Protein AF-A0A561BED0-F1 (afdb_monomer_lite)

pLDDT: mean 77.05, std 16.42, range [34.34, 93.75]

Organism: NCBI:txid2496117

Structure (mmCIF, N/CA/C/O backbone):
data_AF-A0A561BED0-F1
#
_entry.id   AF-A0A561BED0-F1
#
loop_
_atom_site.group_PDB
_atom_site.id
_atom_site.type_symbol
_atom_site.label_atom_id
_atom_site.label_alt_id
_atom_site.label_comp_id
_atom_site.label_asym_id
_atom_site.label_entity_id
_atom_site.label_seq_id
_atom_site.pdbx_PDB_ins_code
_atom_site.Cartn_x
_atom_site.Cartn_y
_atom_site.Cartn_z
_atom_site.occupancy
_atom_site.B_iso_or_equiv
_atom_site.auth_seq_id
_atom_site.auth_comp_id
_atom_site.auth_asym_id
_atom_site.auth_atom_id
_atom_site.pdbx_PDB_model_num
ATOM 1 N N . MET A 1 1 ? 15.480 22.600 0.208 1.00 40.22 1 MET A N 1
ATOM 2 C CA . MET A 1 1 ? 16.262 21.734 -0.698 1.00 40.22 1 MET A CA 1
ATOM 3 C C . MET A 1 1 ? 16.092 20.292 -0.243 1.00 40.22 1 MET A C 1
ATOM 5 O O . MET A 1 1 ? 16.776 19.864 0.679 1.00 40.22 1 MET A O 1
ATOM 9 N N . SER A 1 2 ? 15.096 19.588 -0.778 1.00 48.22 2 SER A N 1
ATOM 10 C CA . SER A 1 2 ? 14.768 18.223 -0.349 1.00 48.22 2 SER A CA 1
ATOM 11 C C . SER A 1 2 ? 15.808 17.259 -0.911 1.00 48.22 2 SER A C 1
ATOM 13 O O . SER A 1 2 ? 15.956 17.157 -2.123 1.00 48.22 2 SER A O 1
ATOM 15 N N . LYS A 1 3 ? 16.561 16.600 -0.028 1.00 58.62 3 LYS A N 1
ATOM 16 C CA . LYS A 1 3 ? 17.586 15.615 -0.391 1.00 58.62 3 LYS A CA 1
ATOM 17 C C . LYS A 1 3 ? 16.899 14.464 -1.131 1.00 58.62 3 LYS A C 1
ATOM 19 O O . LYS A 1 3 ? 16.017 13.823 -0.561 1.00 58.62 3 LYS A O 1
ATOM 24 N N . GLU A 1 4 ? 17.253 14.238 -2.392 1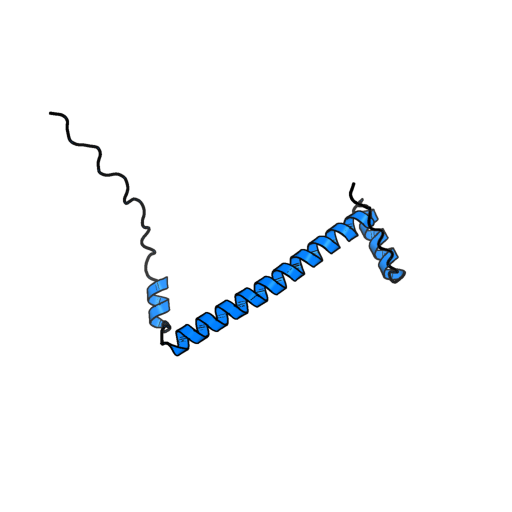.00 67.62 4 GLU A N 1
ATOM 25 C CA . GLU A 1 4 ? 16.757 13.085 -3.142 1.00 67.62 4 GLU A CA 1
ATOM 26 C C . GLU A 1 4 ? 17.218 11.809 -2.425 1.00 67.62 4 GLU A C 1
ATOM 28 O O . GLU A 1 4 ? 18.413 11.568 -2.257 1.00 67.62 4 GLU A O 1
ATOM 33 N N . ALA A 1 5 ? 16.267 11.022 -1.923 1.00 72.00 5 ALA A N 1
ATOM 34 C CA . ALA A 1 5 ? 16.553 9.739 -1.300 1.00 72.00 5 ALA A CA 1
ATOM 35 C C . ALA A 1 5 ? 16.658 8.675 -2.398 1.00 72.00 5 ALA A C 1
ATOM 37 O O . ALA A 1 5 ? 15.679 8.389 -3.090 1.00 72.00 5 ALA A O 1
ATOM 38 N N . MET A 1 6 ? 17.847 8.098 -2.565 1.00 73.38 6 MET A N 1
ATOM 39 C CA . MET A 1 6 ? 18.081 6.997 -3.497 1.00 73.38 6 MET A CA 1
ATOM 40 C C . MET A 1 6 ? 17.744 5.673 -2.809 1.00 73.38 6 MET A C 1
ATOM 42 O O . MET A 1 6 ? 18.383 5.289 -1.831 1.00 73.38 6 MET A O 1
ATOM 46 N N . VAL A 1 7 ? 16.724 4.981 -3.316 1.00 72.06 7 VAL A N 1
ATOM 47 C CA . VAL A 1 7 ? 16.345 3.637 -2.868 1.00 72.06 7 VAL A CA 1
ATOM 48 C C . VAL A 1 7 ? 16.882 2.636 -3.882 1.00 72.06 7 VAL A C 1
ATOM 50 O O . VAL A 1 7 ? 16.407 2.585 -5.014 1.00 72.06 7 VAL A O 1
ATOM 53 N N . THR A 1 8 ? 17.861 1.832 -3.472 1.00 77.50 8 THR A N 1
ATOM 54 C CA . THR A 1 8 ? 18.362 0.712 -4.275 1.00 77.50 8 THR A CA 1
ATOM 55 C C . THR A 1 8 ? 17.684 -0.566 -3.804 1.00 77.50 8 THR A C 1
ATOM 57 O O . THR A 1 8 ? 17.915 -1.019 -2.685 1.00 77.50 8 THR A O 1
ATOM 60 N N . MET A 1 9 ? 16.861 -1.158 -4.663 1.00 81.69 9 MET A N 1
ATOM 61 C CA . MET A 1 9 ? 16.271 -2.480 -4.457 1.00 81.69 9 MET A CA 1
ATOM 62 C C . MET A 1 9 ? 16.733 -3.419 -5.571 1.00 81.69 9 MET A C 1
ATOM 64 O O . MET A 1 9 ? 16.985 -2.974 -6.690 1.00 81.69 9 MET A O 1
ATOM 68 N N . LYS A 1 10 ? 16.864 -4.710 -5.264 1.00 85.69 10 LYS A N 1
ATOM 69 C CA . LYS A 1 10 ? 17.222 -5.745 -6.239 1.00 85.69 10 LYS A CA 1
ATOM 70 C C . LYS A 1 10 ? 15.981 -6.592 -6.532 1.00 85.69 10 LYS A C 1
ATOM 72 O O . LYS A 1 10 ? 15.722 -7.518 -5.767 1.00 85.69 10 LYS A O 1
ATOM 77 N N . PRO A 1 11 ? 15.188 -6.251 -7.562 1.00 84.00 11 PRO A N 1
ATOM 78 C CA . PRO A 1 11 ? 14.100 -7.113 -8.003 1.00 84.00 11 PRO A CA 1
ATOM 79 C C . PRO A 1 11 ? 14.658 -8.406 -8.605 1.00 84.00 11 PRO A C 1
ATOM 81 O O . PRO A 1 11 ? 15.775 -8.428 -9.131 1.00 84.00 11 PRO A O 1
ATOM 84 N N . GLU A 1 12 ? 13.859 -9.467 -8.543 1.00 92.25 12 GLU A N 1
ATOM 85 C CA . GLU A 1 12 ? 14.091 -10.674 -9.333 1.00 92.25 12 GLU A CA 1
ATOM 86 C C . GLU A 1 12 ? 14.179 -10.299 -10.824 1.00 92.25 12 GLU A C 1
ATOM 88 O O . GLU A 1 12 ? 13.411 -9.436 -11.268 1.00 92.25 12 GLU A O 1
ATOM 93 N N . PRO A 1 13 ? 15.124 -10.868 -11.597 1.00 88.88 13 PRO A N 1
ATOM 94 C CA . PRO A 1 13 ? 15.354 -10.461 -12.983 1.00 88.88 13 PRO A CA 1
ATOM 95 C C . PRO A 1 13 ? 14.092 -10.558 -13.847 1.00 88.88 13 PRO A C 1
ATOM 97 O O . PRO A 1 13 ? 13.789 -9.609 -14.561 1.00 88.88 13 PRO A O 1
ATOM 100 N N . GLU A 1 14 ? 13.307 -11.627 -13.705 1.00 91.81 14 GLU A N 1
ATOM 101 C CA . GLU A 1 14 ? 12.058 -11.811 -14.457 1.00 91.81 14 GLU A CA 1
ATOM 102 C C . GLU A 1 14 ? 11.033 -10.710 -14.150 1.00 91.81 14 GLU A C 1
ATOM 104 O O . GLU A 1 14 ? 10.449 -10.118 -15.058 1.00 91.81 14 GLU A O 1
ATOM 109 N N . LEU A 1 15 ? 10.866 -10.366 -12.868 1.00 90.56 15 LEU A N 1
ATOM 110 C CA . LEU A 1 15 ? 9.955 -9.305 -12.439 1.00 90.56 15 LEU A CA 1
ATOM 111 C C . LEU A 1 15 ? 10.409 -7.932 -12.941 1.00 90.56 15 LEU A C 1
ATOM 113 O O . LEU A 1 15 ? 9.584 -7.110 -13.339 1.00 90.56 15 LEU A O 1
ATOM 117 N N . ARG A 1 16 ? 11.719 -7.669 -12.913 1.00 89.62 16 ARG A N 1
ATOM 118 C CA . ARG A 1 16 ? 12.288 -6.425 -13.436 1.00 89.62 16 ARG A CA 1
ATOM 119 C C . ARG A 1 16 ? 11.996 -6.289 -14.921 1.00 89.62 16 ARG A C 1
ATOM 121 O O . ARG A 1 16 ? 11.561 -5.226 -15.348 1.00 89.62 16 ARG A O 1
ATOM 128 N N . ASP A 1 17 ? 12.253 -7.342 -15.684 1.00 92.44 17 ASP A N 1
ATOM 129 C CA . ASP A 1 17 ? 12.146 -7.302 -17.135 1.00 92.44 17 ASP A CA 1
ATOM 130 C C . ASP A 1 17 ? 10.672 -7.159 -17.556 1.00 92.44 17 ASP A C 1
ATOM 132 O O . ASP A 1 17 ? 10.358 -6.306 -18.387 1.00 92.44 17 ASP A O 1
ATOM 136 N N . ALA A 1 18 ? 9.751 -7.863 -16.885 1.00 93.19 18 ALA A N 1
ATOM 137 C CA . ALA A 1 18 ? 8.310 -7.674 -17.065 1.00 93.19 18 ALA A CA 1
ATOM 138 C C . ALA A 1 18 ? 7.856 -6.245 -16.713 1.00 93.19 18 ALA A C 1
ATOM 140 O O . ALA A 1 18 ? 7.123 -5.613 -17.472 1.00 93.19 18 ALA A O 1
ATOM 141 N N . PHE A 1 19 ? 8.323 -5.697 -15.587 1.00 91.62 19 PHE A N 1
ATOM 142 C CA . PHE A 1 19 ? 7.978 -4.335 -15.178 1.00 91.62 19 PHE A CA 1
ATOM 143 C C . PHE A 1 19 ? 8.493 -3.280 -16.163 1.00 91.62 19 PHE A C 1
ATOM 145 O O . PHE A 1 19 ? 7.793 -2.312 -16.454 1.00 91.62 19 PHE A O 1
ATOM 152 N N . MET A 1 20 ? 9.708 -3.462 -16.683 1.00 90.50 20 MET A N 1
ATOM 153 C CA . MET A 1 20 ? 10.289 -2.561 -17.677 1.00 90.50 20 MET A CA 1
ATOM 154 C C . MET A 1 20 ? 9.505 -2.596 -18.990 1.00 90.50 20 MET A C 1
ATOM 156 O O . MET A 1 20 ? 9.215 -1.528 -19.526 1.00 90.50 20 MET A O 1
ATOM 160 N N . ALA A 1 21 ? 9.108 -3.783 -19.461 1.00 93.19 21 ALA A N 1
ATOM 161 C CA . ALA A 1 21 ? 8.304 -3.935 -20.673 1.00 93.19 21 ALA A CA 1
ATOM 162 C C . ALA A 1 21 ? 6.943 -3.223 -20.559 1.00 93.19 21 ALA A C 1
ATOM 164 O O . ALA A 1 21 ? 6.562 -2.467 -21.450 1.00 93.19 21 ALA A O 1
ATOM 165 N N . GLU A 1 22 ? 6.239 -3.388 -19.436 1.00 93.75 22 GLU A N 1
ATOM 166 C CA . GLU A 1 22 ? 4.945 -2.728 -19.199 1.00 93.75 22 GLU A CA 1
ATOM 167 C C . GLU A 1 22 ? 5.078 -1.209 -19.004 1.00 93.75 22 GLU A C 1
ATOM 169 O O . GLU A 1 22 ? 4.238 -0.428 -19.465 1.00 93.75 22 GLU A O 1
ATOM 174 N N . ALA A 1 23 ? 6.150 -0.757 -18.346 1.00 92.06 23 ALA A N 1
ATOM 175 C CA . ALA A 1 23 ? 6.442 0.666 -18.201 1.00 92.06 23 ALA A CA 1
ATOM 176 C C . ALA A 1 23 ? 6.730 1.321 -19.563 1.00 92.06 23 ALA A C 1
ATOM 178 O O . ALA A 1 23 ? 6.222 2.411 -19.842 1.00 92.06 23 ALA A O 1
ATOM 179 N N . GLU A 1 24 ? 7.490 0.640 -20.426 1.00 89.94 24 GLU A N 1
ATOM 180 C CA . GLU A 1 24 ? 7.783 1.079 -21.791 1.00 89.94 24 GLU A CA 1
ATOM 181 C C . GLU A 1 24 ? 6.525 1.101 -22.667 1.00 89.94 24 GLU A C 1
ATOM 183 O O . GLU A 1 24 ? 6.265 2.116 -23.316 1.00 89.94 24 GLU A O 1
ATOM 188 N N . ALA A 1 25 ? 5.697 0.052 -22.609 1.00 92.69 25 ALA A N 1
ATOM 189 C CA . ALA A 1 25 ? 4.410 -0.015 -23.305 1.00 92.69 25 ALA A CA 1
ATOM 190 C C . ALA A 1 25 ? 3.444 1.095 -22.858 1.00 92.69 25 ALA A C 1
ATOM 192 O O . ALA A 1 25 ? 2.675 1.627 -23.656 1.00 92.69 25 ALA A O 1
ATOM 193 N N . SER A 1 26 ? 3.520 1.489 -21.586 1.00 89.88 26 SER A N 1
ATOM 194 C CA . SER A 1 26 ? 2.757 2.613 -21.040 1.00 89.88 26 SER A CA 1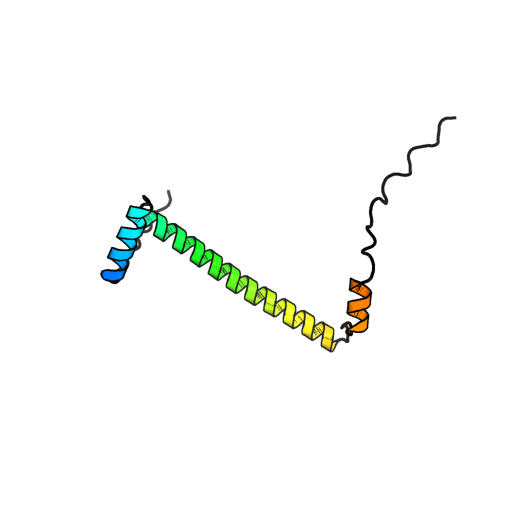
ATOM 195 C C . SER A 1 26 ? 3.374 3.982 -21.366 1.00 89.88 26 SER A C 1
ATOM 197 O O . SER A 1 26 ? 2.772 5.008 -21.049 1.00 89.88 26 SER A O 1
ATOM 199 N N . HIS A 1 27 ? 4.575 4.024 -21.953 1.00 90.12 27 HIS A N 1
ATOM 200 C CA . HIS A 1 27 ? 5.389 5.228 -22.162 1.00 90.12 27 HIS A CA 1
ATOM 201 C C . HIS A 1 27 ? 5.670 6.016 -20.874 1.00 90.12 27 HIS A C 1
ATOM 203 O O . HIS A 1 27 ? 5.755 7.248 -20.875 1.00 90.12 27 HIS A O 1
ATOM 209 N N . ARG A 1 28 ? 5.811 5.312 -19.746 1.00 89.44 28 ARG A N 1
ATOM 210 C CA . ARG A 1 28 ? 6.041 5.919 -18.430 1.00 89.44 28 ARG A CA 1
ATOM 211 C C . ARG A 1 28 ? 7.417 5.524 -17.903 1.00 89.44 28 ARG A C 1
ATOM 213 O O . ARG A 1 28 ? 7.777 4.351 -17.961 1.00 89.44 28 ARG A O 1
ATOM 220 N N . PRO A 1 29 ? 8.183 6.452 -17.307 1.00 90.19 29 PRO A N 1
ATOM 221 C CA . PRO A 1 29 ? 9.418 6.089 -16.629 1.00 90.19 29 PRO A CA 1
ATOM 222 C C . PRO A 1 29 ? 9.148 5.090 -15.497 1.00 90.19 29 PRO A C 1
ATOM 224 O O . PRO A 1 29 ? 8.339 5.356 -14.607 1.00 90.19 29 PRO A O 1
ATOM 227 N N . ALA A 1 30 ? 9.884 3.979 -15.474 1.00 87.50 30 ALA A N 1
ATOM 228 C CA . ALA A 1 30 ? 9.790 2.948 -14.436 1.00 87.50 30 ALA A CA 1
ATOM 229 C C . ALA A 1 30 ? 9.867 3.535 -13.008 1.00 87.50 30 ALA A C 1
ATOM 231 O O . ALA A 1 30 ? 9.086 3.187 -12.123 1.00 87.50 30 ALA A O 1
ATOM 232 N N . SER A 1 31 ? 10.758 4.508 -12.795 1.00 87.06 31 SER A N 1
ATOM 233 C CA . SER A 1 31 ? 10.915 5.205 -11.512 1.00 87.06 31 SER A CA 1
ATOM 234 C C . SER A 1 31 ? 9.694 6.039 -11.111 1.00 87.06 31 SER A C 1
ATOM 236 O O . SER A 1 31 ? 9.423 6.186 -9.917 1.00 87.06 31 SER A O 1
ATOM 238 N N . GLN A 1 32 ? 8.940 6.573 -12.076 1.00 88.56 32 GLN A N 1
ATOM 239 C CA . GLN A 1 32 ? 7.689 7.279 -11.812 1.00 88.56 32 GLN A CA 1
ATOM 240 C C . GLN A 1 32 ? 6.611 6.296 -11.350 1.00 88.56 32 GLN A C 1
ATOM 242 O O . GLN A 1 32 ? 5.971 6.538 -10.327 1.00 88.56 32 GLN A O 1
ATOM 247 N N . VAL A 1 33 ? 6.461 5.173 -12.054 1.00 90.94 33 VAL A N 1
ATOM 248 C CA . VAL A 1 33 ? 5.477 4.135 -11.717 1.00 90.94 33 VAL A CA 1
ATOM 249 C C . VAL A 1 33 ? 5.730 3.592 -10.307 1.00 90.94 33 VAL A C 1
ATOM 251 O O . VAL A 1 33 ? 4.808 3.533 -9.497 1.00 90.94 33 VAL A O 1
ATOM 254 N N . VAL A 1 34 ? 6.988 3.307 -9.950 1.00 89.12 34 VAL A N 1
ATOM 255 C CA . VAL A 1 34 ? 7.344 2.869 -8.587 1.00 89.12 34 VAL A CA 1
ATOM 256 C C . VAL A 1 34 ? 6.938 3.903 -7.532 1.00 89.12 34 VAL A C 1
ATOM 258 O O . VAL A 1 34 ? 6.372 3.541 -6.502 1.00 89.12 34 VAL A O 1
ATOM 261 N N . ARG A 1 35 ? 7.180 5.199 -7.770 1.00 89.00 35 ARG A N 1
ATOM 262 C CA . ARG A 1 35 ? 6.803 6.258 -6.815 1.00 89.00 35 ARG A CA 1
ATOM 263 C C . ARG A 1 35 ? 5.291 6.331 -6.602 1.00 89.00 35 ARG A C 1
ATOM 265 O O . ARG A 1 35 ? 4.857 6.574 -5.477 1.00 89.00 35 ARG A O 1
ATOM 272 N N . GLU A 1 36 ? 4.501 6.136 -7.651 1.00 90.62 36 GLU A N 1
ATOM 273 C CA . GLU A 1 36 ? 3.038 6.116 -7.560 1.00 90.62 36 GLU A CA 1
ATOM 274 C C . GLU A 1 36 ? 2.545 4.885 -6.804 1.00 90.62 36 GLU A C 1
ATOM 276 O O . GLU A 1 36 ? 1.806 5.035 -5.832 1.00 90.62 36 GLU A O 1
ATOM 281 N N . LEU A 1 37 ? 3.056 3.698 -7.140 1.00 90.25 37 LEU A N 1
ATOM 282 C CA . LEU A 1 37 ? 2.738 2.457 -6.430 1.00 90.25 37 LEU A CA 1
ATOM 283 C C . LEU A 1 37 ? 3.065 2.549 -4.934 1.00 90.25 37 LEU A C 1
ATOM 285 O O . LEU A 1 37 ? 2.276 2.108 -4.098 1.00 90.25 37 LEU A O 1
ATOM 289 N N . MET A 1 38 ? 4.195 3.167 -4.576 1.00 90.12 38 MET A N 1
ATOM 290 C CA . MET A 1 38 ? 4.560 3.408 -3.177 1.00 90.12 38 MET A CA 1
ATOM 291 C C . MET A 1 38 ? 3.569 4.342 -2.473 1.00 90.12 38 MET A C 1
ATOM 293 O O . MET A 1 38 ? 3.175 4.063 -1.340 1.00 90.12 38 MET A O 1
ATOM 297 N N . ARG A 1 39 ? 3.150 5.440 -3.120 1.00 90.19 39 ARG A N 1
ATOM 298 C CA . ARG A 1 39 ? 2.156 6.368 -2.551 1.00 90.19 39 ARG A CA 1
ATOM 299 C C . ARG A 1 39 ? 0.822 5.671 -2.339 1.00 90.19 39 ARG A C 1
ATOM 301 O O . ARG A 1 39 ? 0.277 5.735 -1.243 1.00 90.19 39 ARG A O 1
ATOM 308 N N . GLU A 1 40 ? 0.338 4.957 -3.347 1.00 93.25 40 GLU A N 1
ATOM 309 C CA . GLU A 1 40 ? -0.904 4.202 -3.231 1.00 93.25 40 GLU A CA 1
ATOM 310 C C . GLU A 1 40 ? -0.826 3.119 -2.155 1.00 93.25 40 GLU A C 1
ATOM 312 O O . GLU A 1 40 ? -1.789 2.912 -1.424 1.00 93.25 40 GLU A O 1
ATOM 317 N N . PHE A 1 41 ? 0.307 2.423 -2.026 1.00 91.19 41 PHE A N 1
ATOM 318 C CA . PHE A 1 41 ? 0.501 1.439 -0.965 1.00 91.19 41 PHE A CA 1
ATOM 319 C C . PHE A 1 41 ? 0.402 2.083 0.422 1.00 91.19 41 PHE A C 1
ATOM 321 O O . PHE A 1 41 ? -0.287 1.552 1.291 1.00 91.19 41 PHE A O 1
ATOM 328 N N . ILE A 1 42 ? 1.038 3.240 0.630 1.00 89.19 42 ILE A N 1
ATOM 329 C CA . ILE A 1 42 ? 0.961 3.975 1.900 1.00 89.19 42 ILE A CA 1
ATOM 330 C C . ILE A 1 42 ? -0.481 4.387 2.200 1.00 89.19 42 ILE A C 1
ATOM 332 O O . ILE A 1 42 ? -0.954 4.155 3.312 1.00 89.19 42 ILE A O 1
ATOM 336 N N . GLU A 1 43 ? -1.184 4.957 1.222 1.00 88.75 43 GLU A N 1
ATOM 337 C CA . GLU A 1 43 ? -2.571 5.396 1.394 1.00 88.75 43 GLU A CA 1
ATOM 338 C C . GLU A 1 43 ? -3.511 4.216 1.661 1.00 88.75 43 GLU A C 1
ATOM 340 O O . GLU A 1 43 ? -4.288 4.259 2.613 1.00 88.75 43 GLU A O 1
ATOM 345 N N . ARG A 1 44 ? -3.369 3.106 0.924 1.00 84.19 44 ARG A N 1
ATOM 346 C CA . ARG A 1 44 ? -4.115 1.865 1.191 1.00 84.19 44 ARG A CA 1
ATOM 347 C C . ARG A 1 44 ? -3.880 1.360 2.615 1.00 84.19 44 ARG A C 1
ATOM 349 O O . ARG A 1 44 ? -4.835 0.990 3.290 1.00 84.19 44 ARG A O 1
ATOM 356 N N . GLN A 1 45 ? -2.637 1.379 3.098 1.00 86.56 45 GLN A N 1
ATOM 357 C CA . GLN A 1 45 ? -2.314 0.910 4.448 1.00 86.56 45 GLN A CA 1
ATOM 358 C C . GLN A 1 45 ? -2.797 1.857 5.550 1.00 86.56 45 GLN A C 1
ATOM 360 O O . GLN A 1 45 ? -3.202 1.402 6.619 1.00 86.56 45 GLN A O 1
ATOM 365 N N . ARG A 1 46 ? -2.770 3.172 5.314 1.00 85.50 46 ARG A N 1
ATOM 366 C CA . ARG A 1 46 ? -3.369 4.157 6.226 1.00 85.50 46 ARG A CA 1
ATOM 367 C C . ARG A 1 46 ? -4.870 3.959 6.315 1.00 85.50 46 ARG A C 1
ATOM 369 O O . ARG A 1 46 ? -5.381 3.773 7.413 1.00 85.50 46 ARG A O 1
ATOM 376 N N . HIS A 1 47 ? -5.534 3.878 5.166 1.00 80.06 47 HIS A N 1
ATOM 377 C CA . HIS A 1 47 ? -6.967 3.650 5.100 1.00 80.06 47 HIS A CA 1
ATOM 378 C C . HIS A 1 47 ? -7.363 2.321 5.748 1.00 80.06 47 HIS A C 1
ATOM 380 O O . HIS A 1 47 ? -8.345 2.282 6.473 1.00 80.06 47 HIS A O 1
ATOM 386 N N . ALA A 1 48 ? -6.590 1.246 5.563 1.00 79.06 48 ALA A N 1
ATOM 387 C CA . ALA A 1 48 ? -6.834 -0.025 6.245 1.00 79.06 48 ALA A CA 1
ATOM 388 C C . ALA A 1 48 ? -6.749 0.114 7.775 1.00 79.06 48 ALA A C 1
ATOM 390 O O . ALA A 1 48 ? -7.642 -0.339 8.482 1.00 79.06 48 ALA A O 1
ATOM 391 N N . ARG A 1 49 ? -5.732 0.811 8.298 1.00 76.12 49 ARG A N 1
ATOM 392 C CA . ARG A 1 49 ? -5.580 1.053 9.747 1.00 76.12 49 ARG A CA 1
ATOM 393 C C . ARG A 1 49 ? -6.674 1.956 10.314 1.00 76.12 49 ARG A C 1
ATOM 395 O O . ARG A 1 49 ? -7.145 1.736 11.430 1.00 76.12 49 ARG A O 1
ATOM 402 N N . GL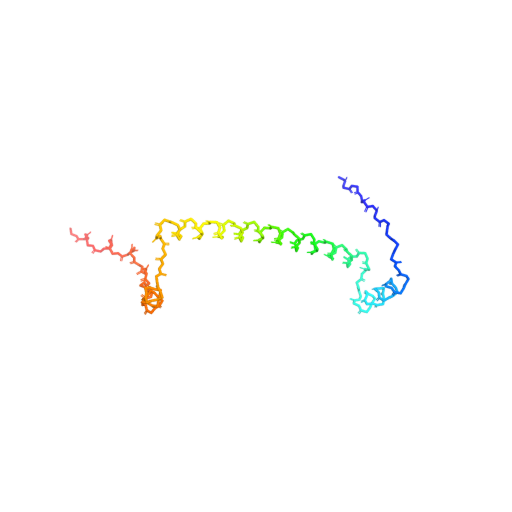U A 1 50 ? -7.071 2.975 9.564 1.00 72.56 50 GLU A N 1
ATOM 403 C CA . GLU A 1 50 ? -8.171 3.870 9.923 1.00 72.56 50 GLU A CA 1
ATOM 404 C C . GLU A 1 50 ? -9.511 3.137 9.874 1.00 72.56 50 GLU A C 1
ATOM 406 O O . GLU A 1 50 ? -10.296 3.251 10.813 1.00 72.56 50 GLU A O 1
ATOM 411 N N . CYS A 1 51 ? -9.739 2.318 8.845 1.00 68.38 51 CYS A N 1
ATOM 412 C CA . CYS A 1 51 ? -10.896 1.434 8.742 1.00 68.38 51 CYS A CA 1
ATOM 413 C C . CYS A 1 51 ? -10.944 0.462 9.913 1.00 68.38 51 CYS A C 1
ATOM 415 O O . CYS A 1 51 ? -11.983 0.358 10.551 1.00 68.38 51 CYS A O 1
ATOM 417 N N . ASP A 1 52 ? -9.837 -0.192 10.260 1.00 70.19 52 ASP A N 1
ATOM 418 C CA . ASP A 1 52 ? -9.774 -1.093 11.412 1.00 70.19 52 ASP A CA 1
ATOM 419 C C . ASP A 1 52 ? -10.096 -0.360 12.719 1.00 70.19 52 ASP A C 1
ATOM 421 O O . ASP A 1 52 ? -10.831 -0.874 13.564 1.00 70.19 52 ASP A O 1
ATOM 425 N N . THR A 1 53 ? -9.586 0.862 12.884 1.00 73.19 53 THR A N 1
ATOM 426 C CA . THR A 1 53 ? -9.843 1.689 14.072 1.00 73.19 53 THR A CA 1
ATOM 427 C C . THR A 1 53 ? -11.308 2.117 14.145 1.00 73.19 53 THR A C 1
ATOM 429 O O . THR A 1 53 ? -11.946 1.981 15.189 1.00 73.19 53 THR A O 1
ATOM 432 N N . PHE A 1 54 ? -11.871 2.580 13.028 1.00 73.00 54 PHE A N 1
ATOM 433 C CA . PHE A 1 54 ? -13.274 2.963 12.915 1.00 73.00 54 PHE A CA 1
ATOM 434 C C . PHE A 1 54 ? -14.210 1.768 13.127 1.00 73.00 54 PHE A C 1
ATOM 436 O O . PHE A 1 54 ? -15.196 1.877 13.854 1.00 73.00 54 PHE A O 1
ATOM 443 N N . LEU A 1 55 ? -13.893 0.613 12.537 1.00 75.25 55 LEU A N 1
ATOM 444 C CA . LEU A 1 55 ? -14.662 -0.619 12.694 1.00 75.25 55 LEU A CA 1
ATOM 445 C C . LEU A 1 55 ? -14.657 -1.083 14.148 1.00 75.25 55 LEU A C 1
ATOM 447 O O . LEU A 1 55 ? -15.723 -1.394 14.675 1.00 75.25 55 LEU A O 1
ATOM 451 N N . ARG A 1 56 ? -13.500 -1.063 14.823 1.00 75.25 56 ARG A N 1
ATOM 452 C CA . ARG A 1 56 ? -13.413 -1.374 16.259 1.00 75.25 56 ARG A CA 1
ATOM 453 C C . ARG A 1 56 ? -14.269 -0.419 17.088 1.00 75.25 56 ARG A C 1
ATOM 455 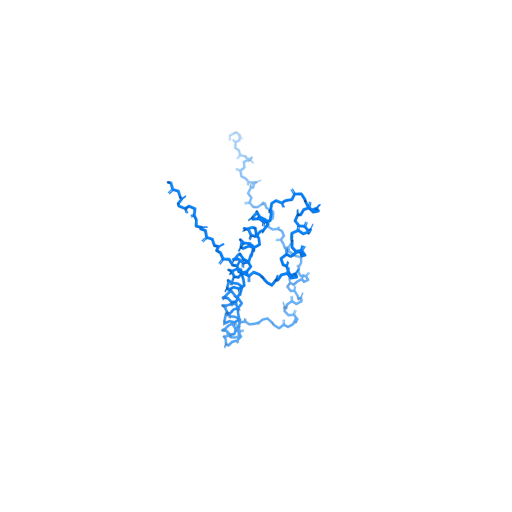O O . ARG A 1 56 ? -15.137 -0.881 17.820 1.00 75.25 56 ARG A O 1
ATOM 462 N N . ALA A 1 57 ? -14.124 0.893 16.892 1.00 82.06 57 ALA A N 1
ATOM 463 C CA . ALA A 1 57 ? -14.911 1.893 17.616 1.00 82.06 57 ALA A CA 1
ATOM 464 C C . ALA A 1 57 ? -16.429 1.745 17.383 1.00 82.06 57 ALA A C 1
ATOM 466 O O . ALA A 1 57 ? -17.225 1.858 18.321 1.00 82.06 57 ALA A O 1
ATOM 467 N N . LYS A 1 58 ? -16.849 1.451 16.145 1.00 84.69 58 LYS A N 1
ATOM 468 C CA . LYS A 1 58 ? -18.256 1.213 15.797 1.00 84.69 58 LYS A CA 1
ATOM 469 C C . LYS A 1 58 ? -18.794 -0.055 16.463 1.00 84.69 58 LYS A C 1
ATOM 471 O O . LYS A 1 58 ? -19.909 -0.034 16.979 1.00 84.69 58 LYS A O 1
ATOM 476 N N . VAL A 1 59 ? -18.016 -1.138 16.469 1.00 88.25 59 VAL A N 1
ATOM 477 C CA . VAL A 1 59 ? -18.386 -2.403 17.124 1.00 88.25 59 VAL A CA 1
ATOM 478 C C . VAL A 1 59 ? -18.485 -2.229 18.636 1.00 88.25 59 VAL A C 1
ATOM 480 O O . VAL A 1 59 ? -19.460 -2.689 19.225 1.00 88.25 59 VAL A O 1
ATOM 483 N N . ASP A 1 60 ? -17.541 -1.532 19.263 1.00 88.75 60 ASP A N 1
ATOM 484 C CA . ASP A 1 60 ? -17.569 -1.280 20.706 1.00 88.75 60 ASP A CA 1
ATOM 485 C C . ASP A 1 60 ? -18.766 -0.405 21.098 1.00 88.75 60 ASP A C 1
ATOM 487 O O . ASP A 1 60 ? -19.478 -0.717 22.054 1.00 88.75 60 ASP A O 1
ATOM 491 N N . THR A 1 61 ? -19.070 0.622 20.298 1.00 87.25 61 THR A N 1
ATOM 492 C CA . THR A 1 61 ? -20.274 1.450 20.479 1.00 87.25 61 THR A CA 1
ATOM 493 C C . THR A 1 61 ? -21.548 0.617 20.345 1.00 87.25 61 THR A C 1
ATOM 495 O O . THR A 1 61 ? -22.432 0.704 21.196 1.00 87.25 61 THR A O 1
ATOM 498 N N . ALA A 1 62 ? -21.644 -0.227 19.313 1.00 84.19 62 ALA A N 1
ATOM 499 C CA . ALA A 1 62 ? -22.799 -1.097 19.105 1.00 84.19 62 ALA A CA 1
ATOM 500 C C . ALA A 1 62 ? -22.966 -2.110 20.251 1.00 84.19 62 ALA A C 1
ATOM 502 O O . ALA A 1 62 ? -24.075 -2.322 20.735 1.00 84.19 62 ALA A O 1
ATOM 503 N N . ARG A 1 63 ? -21.869 -2.697 20.746 1.00 88.56 63 ARG A N 1
ATOM 504 C CA . ARG A 1 63 ? -21.884 -3.595 21.912 1.00 88.56 63 ARG A CA 1
ATOM 505 C C . ARG A 1 63 ? -22.353 -2.879 23.177 1.00 88.56 63 ARG A C 1
ATOM 507 O O . ARG A 1 63 ? -23.178 -3.429 23.900 1.00 88.56 63 ARG A O 1
ATOM 514 N N . ALA A 1 64 ? -21.888 -1.654 23.422 1.00 89.69 64 ALA A N 1
ATOM 515 C CA . ALA A 1 64 ? -22.337 -0.841 24.553 1.00 89.69 64 ALA A CA 1
ATOM 516 C C . ALA A 1 64 ? -23.826 -0.457 24.442 1.00 89.69 64 ALA A C 1
ATOM 518 O O . ALA A 1 64 ? -24.554 -0.482 25.435 1.00 89.69 64 ALA A O 1
ATOM 519 N N . GLN A 1 65 ? -24.308 -0.154 23.233 1.00 86.69 65 GLN A N 1
ATOM 520 C CA . GLN A 1 65 ? -25.726 0.103 22.965 1.00 86.69 65 GLN A CA 1
ATOM 521 C C . GLN A 1 65 ? -26.585 -1.134 23.238 1.00 86.69 65 GLN A C 1
ATOM 523 O O . GLN A 1 65 ? -27.579 -1.040 23.948 1.00 86.69 65 GLN A O 1
ATOM 528 N N . ILE A 1 66 ? -26.164 -2.309 22.769 1.00 86.00 66 ILE A N 1
ATOM 529 C CA . ILE A 1 66 ? -26.860 -3.571 23.054 1.00 86.00 66 ILE A CA 1
ATOM 530 C C . ILE A 1 66 ? -26.881 -3.848 24.564 1.00 86.00 66 ILE A C 1
ATOM 532 O O . ILE A 1 66 ? -27.945 -4.120 25.115 1.00 86.00 66 ILE A O 1
ATOM 536 N N . ALA A 1 67 ? -25.739 -3.719 25.248 1.00 88.12 67 ALA A N 1
ATOM 537 C CA . ALA A 1 67 ? -25.637 -3.939 26.692 1.00 88.12 67 ALA A CA 1
ATOM 538 C C . ALA A 1 67 ? -26.506 -2.970 27.516 1.00 88.12 67 ALA A C 1
ATOM 540 O O . ALA A 1 67 ? -27.015 -3.343 28.569 1.00 88.12 67 ALA A O 1
ATOM 541 N N . SER A 1 68 ? -26.710 -1.743 27.028 1.00 89.75 68 SER A N 1
ATOM 542 C CA . SER A 1 68 ? -27.596 -0.741 27.639 1.00 89.75 68 SER A CA 1
ATOM 543 C C . SER A 1 68 ? -29.051 -0.813 27.152 1.00 89.75 68 SER A C 1
ATOM 545 O O . SER A 1 68 ? -29.853 0.051 27.502 1.00 89.75 68 SER A O 1
ATOM 547 N N . GLY A 1 69 ? -29.411 -1.825 26.353 1.00 86.81 69 GLY A N 1
ATOM 548 C CA . GLY A 1 69 ? -30.767 -2.015 25.828 1.00 86.81 69 GLY A CA 1
ATOM 549 C C . GLY A 1 69 ? -31.167 -1.037 24.717 1.00 86.81 69 GLY A C 1
ATOM 550 O O . GLY A 1 69 ? -32.325 -1.004 24.311 1.00 86.81 69 GLY A O 1
ATOM 551 N N . GLN A 1 70 ? -30.226 -0.250 24.198 1.00 84.12 70 GLN A N 1
ATOM 552 C CA . GLN A 1 70 ? -30.421 0.712 23.114 1.00 84.12 70 GLN A CA 1
ATOM 553 C C . GLN A 1 70 ? -30.281 0.035 21.744 1.00 84.12 70 GLN A C 1
ATOM 555 O O . GLN A 1 70 ? -29.415 0.384 20.945 1.00 84.12 70 GLN A O 1
ATOM 560 N N . TYR A 1 71 ? -31.135 -0.946 21.460 1.00 81.81 71 TYR A N 1
ATOM 561 C CA . TYR A 1 71 ? -31.214 -1.596 20.152 1.00 81.81 71 TYR A CA 1
ATOM 562 C C . TYR A 1 71 ? -32.644 -1.534 19.614 1.00 81.81 71 TYR A C 1
ATOM 564 O O . TYR A 1 71 ? -33.615 -1.533 20.368 1.00 81.81 71 TYR A O 1
ATOM 572 N N . ALA A 1 72 ? -32.779 -1.455 18.292 1.00 82.19 72 ALA A N 1
ATOM 573 C CA . ALA A 1 72 ? -34.072 -1.562 17.634 1.00 82.19 72 ALA A CA 1
ATOM 574 C C . ALA A 1 72 ? -34.286 -3.015 17.200 1.00 82.19 72 ALA A C 1
ATOM 576 O O . ALA A 1 72 ? -33.409 -3.609 16.575 1.00 82.19 72 ALA A O 1
ATOM 577 N N . GLY A 1 73 ? -35.444 -3.580 17.541 1.00 81.50 73 GLY A N 1
ATOM 578 C CA . GLY A 1 73 ? -35.888 -4.852 16.979 1.00 81.50 73 GLY A CA 1
ATOM 579 C C . GLY A 1 73 ? -36.313 -4.691 15.520 1.00 81.50 73 GLY A C 1
ATOM 580 O O . GLY A 1 73 ? -36.639 -3.588 15.083 1.00 81.50 73 GLY A O 1
ATOM 581 N N . ASP A 1 74 ? -36.348 -5.805 14.799 1.00 78.69 74 ASP A N 1
ATOM 582 C CA . ASP A 1 74 ? -36.617 -5.892 13.359 1.00 78.69 74 ASP A CA 1
ATOM 583 C C . ASP A 1 74 ? -37.816 -5.034 12.900 1.00 78.69 74 ASP A C 1
ATOM 585 O O . ASP A 1 74 ? -37.661 -4.092 12.124 1.00 78.69 74 ASP A O 1
ATOM 589 N N . ALA A 1 75 ? -38.986 -5.226 13.517 1.00 80.44 75 ALA A N 1
ATOM 590 C CA . ALA A 1 75 ? -40.192 -4.453 13.211 1.00 80.44 75 ALA A CA 1
ATOM 591 C C . ALA A 1 75 ? -40.041 -2.932 13.443 1.00 80.44 75 ALA A C 1
ATOM 593 O O . ALA A 1 75 ? -40.635 -2.122 12.732 1.00 80.44 75 ALA A O 1
ATOM 594 N N . GLY A 1 76 ? -39.244 -2.527 14.437 1.00 79.00 76 GLY A N 1
ATOM 595 C CA . GLY A 1 76 ? -38.969 -1.117 14.726 1.00 79.00 76 GLY A CA 1
ATOM 596 C C . GLY A 1 76 ? -37.996 -0.483 13.732 1.00 79.00 76 GLY A C 1
ATOM 597 O O . GLY A 1 76 ? -38.059 0.725 13.497 1.00 79.00 76 GLY A O 1
ATOM 598 N N . VAL A 1 77 ? -37.115 -1.287 13.133 1.00 79.81 77 VAL A N 1
ATOM 599 C CA . VAL A 1 77 ? -36.221 -0.870 12.050 1.00 79.81 77 VAL A CA 1
ATOM 600 C C . VAL A 1 77 ? -37.019 -0.700 10.758 1.00 79.81 77 VAL A C 1
ATOM 602 O O . VAL A 1 77 ? -36.984 0.383 10.172 1.00 79.81 77 VAL A O 1
ATOM 605 N N . GLU A 1 78 ? -37.817 -1.700 10.380 1.00 82.00 78 GLU A N 1
ATOM 606 C CA . GLU A 1 78 ? -38.674 -1.667 9.186 1.00 82.00 78 GLU A CA 1
ATOM 607 C C . GLU A 1 78 ? -39.648 -0.486 9.201 1.00 82.00 78 GLU A C 1
ATOM 609 O O . GLU A 1 78 ? -39.730 0.275 8.238 1.00 82.00 78 GLU A O 1
ATOM 614 N N . ALA A 1 79 ? -40.311 -0.228 10.332 1.00 83.12 79 ALA A N 1
ATOM 615 C CA . ALA A 1 79 ? -41.200 0.926 10.467 1.00 83.12 79 ALA A CA 1
ATOM 616 C C . ALA A 1 79 ? -40.474 2.272 10.271 1.00 83.12 79 ALA A C 1
ATOM 618 O O . ALA A 1 79 ? -41.064 3.239 9.788 1.00 83.12 79 ALA A O 1
ATOM 619 N N . ARG A 1 80 ? -39.188 2.351 10.636 1.00 79.25 80 ARG A N 1
ATOM 620 C CA . ARG A 1 80 ? -38.375 3.568 10.527 1.00 79.25 80 ARG A CA 1
ATOM 621 C C . ARG A 1 80 ? -37.870 3.804 9.105 1.00 79.25 80 ARG A C 1
ATOM 623 O O . ARG A 1 80 ? -37.765 4.960 8.706 1.00 79.25 80 ARG A O 1
ATOM 630 N N . PHE A 1 81 ? -37.584 2.735 8.362 1.00 77.75 81 PHE A N 1
ATOM 631 C CA . PHE A 1 81 ? -37.211 2.799 6.945 1.00 77.75 81 PHE A CA 1
ATOM 632 C C . PHE A 1 81 ? -38.424 2.970 6.020 1.00 77.75 81 PHE A C 1
ATOM 634 O O . PHE A 1 81 ? -38.316 3.655 5.006 1.00 77.75 81 PHE A O 1
ATOM 641 N N . ALA A 1 82 ? -39.581 2.410 6.383 1.00 82.69 82 ALA A N 1
ATOM 642 C CA . ALA A 1 82 ? -40.842 2.592 5.666 1.00 82.69 82 ALA A CA 1
ATOM 643 C C . ALA A 1 82 ? -41.483 3.968 5.916 1.00 82.69 82 ALA A C 1
ATOM 645 O O . ALA A 1 82 ? -42.303 4.430 5.119 1.00 82.69 82 ALA A O 1
ATOM 646 N N . ALA A 1 83 ? -41.126 4.640 7.016 1.00 77.44 83 ALA A N 1
ATOM 647 C CA . ALA A 1 83 ? -41.580 5.996 7.275 1.00 77.44 83 ALA A CA 1
ATOM 648 C C . ALA A 1 83 ? -41.030 6.942 6.189 1.00 77.44 83 ALA A C 1
ATOM 650 O O . ALA A 1 83 ? -39.813 7.011 6.001 1.00 77.44 83 ALA A O 1
ATOM 651 N N . PRO A 1 84 ? -41.884 7.724 5.502 1.00 70.50 84 PRO A N 1
ATOM 652 C CA . PRO A 1 84 ? -41.407 8.737 4.578 1.00 70.50 84 PRO A CA 1
ATOM 653 C C . PRO A 1 84 ? -40.507 9.695 5.352 1.00 70.50 84 PRO A C 1
ATOM 655 O O . PRO A 1 84 ? -40.955 10.310 6.327 1.00 70.50 84 PRO A O 1
ATOM 658 N N . SER A 1 85 ? -39.249 9.827 4.928 1.00 64.06 85 SER A N 1
ATOM 659 C CA . SER A 1 85 ? -38.348 10.864 5.421 1.00 64.06 85 SER A CA 1
ATOM 660 C C . SER A 1 85 ? -39.094 12.188 5.334 1.00 64.06 85 SER A C 1
ATOM 662 O O . SER A 1 85 ? -39.335 12.699 4.240 1.00 64.06 85 SER A O 1
ATOM 664 N N . ARG A 1 86 ? -39.533 12.730 6.476 1.00 49.94 86 ARG A N 1
ATOM 665 C CA . ARG A 1 86 ? -40.164 14.046 6.509 1.00 49.94 86 ARG A CA 1
ATOM 666 C C . ARG A 1 86 ? -39.073 15.020 6.102 1.00 49.94 86 ARG A C 1
ATOM 668 O O . ARG A 1 86 ? -38.251 15.396 6.931 1.00 49.94 86 ARG A O 1
ATOM 675 N N . CYS A 1 87 ? -39.036 15.378 4.820 1.00 44.69 87 CYS A N 1
ATOM 676 C CA . CYS A 1 87 ? -38.208 16.459 4.324 1.00 44.69 87 CYS A CA 1
ATOM 677 C C . CYS A 1 87 ? -38.516 17.678 5.191 1.00 44.69 87 CYS A C 1
ATOM 679 O O . CYS A 1 87 ? -39.584 18.280 5.076 1.00 44.69 87 CYS A O 1
ATOM 681 N N . THR A 1 88 ? -37.597 18.046 6.078 1.00 54.16 88 THR A N 1
ATOM 682 C CA . THR A 1 88 ? -37.612 19.314 6.806 1.00 54.16 88 THR A CA 1
ATOM 683 C C . THR A 1 88 ? -37.213 20.430 5.840 1.00 54.16 88 THR A C 1
ATOM 685 O O . THR A 1 88 ? -36.243 21.156 6.032 1.00 54.16 88 THR A O 1
ATOM 688 N N . ALA A 1 89 ? -37.961 20.562 4.744 1.00 48.09 89 ALA A N 1
ATOM 689 C CA . ALA A 1 89 ? -37.821 21.652 3.803 1.00 48.09 89 ALA A CA 1
ATOM 690 C C . ALA A 1 89 ? -38.561 22.879 4.358 1.00 48.09 89 ALA A C 1
ATOM 692 O O . ALA A 1 89 ? -39.788 22.944 4.356 1.00 48.09 89 ALA A O 1
ATOM 693 N N . GLY A 1 90 ? -37.796 23.875 4.808 1.00 46.72 90 GLY A N 1
ATOM 694 C CA . GLY A 1 90 ? -38.230 25.271 4.741 1.00 46.72 90 GLY A CA 1
ATOM 695 C C . GLY A 1 90 ? -38.955 25.853 5.955 1.00 46.72 90 GLY A C 1
ATOM 696 O O . GLY A 1 90 ? -39.953 26.549 5.786 1.00 46.72 90 GLY A O 1
ATOM 697 N N . GLN A 1 91 ? -38.417 25.712 7.168 1.00 47.62 91 GLN A N 1
ATOM 698 C CA . GLN A 1 91 ? -38.799 26.591 8.284 1.00 47.62 91 GLN A CA 1
ATOM 699 C C . GLN A 1 91 ? -37.970 27.890 8.278 1.00 47.62 91 GLN A C 1
ATOM 701 O O . GLN A 1 91 ? -37.298 28.223 9.245 1.00 47.62 91 GLN A O 1
ATOM 706 N N . SER A 1 92 ? -37.972 28.631 7.164 1.00 47.28 92 SER A N 1
ATOM 707 C CA . SER A 1 92 ? -37.280 29.929 7.077 1.00 47.28 92 SER A CA 1
ATOM 708 C C . SER A 1 92 ? -37.763 30.808 5.918 1.00 47.28 92 SER A C 1
ATOM 710 O O . SER A 1 92 ? -36.953 31.281 5.134 1.00 47.28 92 SER A O 1
ATOM 712 N N . ARG A 1 93 ? -39.076 31.071 5.778 1.00 49.75 93 ARG A N 1
ATOM 713 C CA . ARG A 1 93 ? -39.585 32.188 4.933 1.00 49.75 93 ARG A CA 1
ATOM 714 C C . ARG A 1 93 ? -41.087 32.482 5.110 1.00 49.75 93 ARG A C 1
ATOM 716 O O . ARG A 1 93 ? -41.850 32.475 4.157 1.00 49.75 93 ARG A O 1
ATOM 723 N N . ARG A 1 94 ? -41.539 32.810 6.326 1.00 47.38 94 ARG A N 1
ATOM 724 C CA . ARG A 1 94 ? -42.829 33.514 6.538 1.00 47.38 94 ARG A CA 1
ATOM 725 C C . ARG A 1 94 ? -42.767 34.484 7.724 1.00 47.38 94 ARG A C 1
ATOM 727 O O . ARG A 1 94 ? -43.474 34.323 8.706 1.00 47.38 94 ARG A O 1
ATOM 734 N N . ARG A 1 95 ? -41.914 35.510 7.636 1.00 48.12 95 ARG A N 1
ATOM 735 C CA . ARG A 1 95 ? -42.025 36.747 8.443 1.00 48.12 95 ARG A CA 1
ATOM 736 C C . ARG A 1 95 ? -41.516 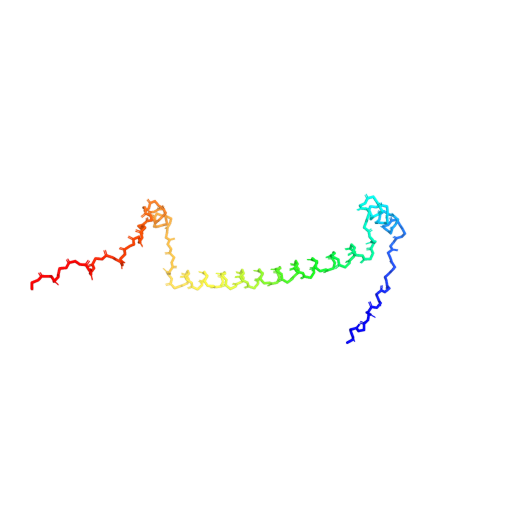37.972 7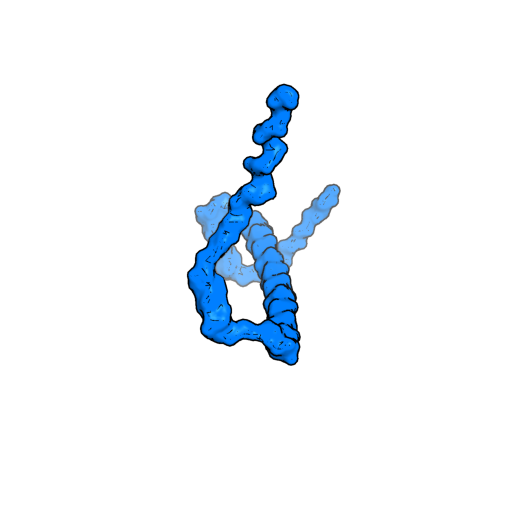.675 1.00 48.12 95 ARG A C 1
ATOM 738 O O . ARG A 1 95 ? -40.672 38.703 8.164 1.00 48.12 95 ARG A O 1
ATOM 745 N N . ARG A 1 96 ? -42.003 38.203 6.453 1.00 48.81 96 ARG A N 1
ATOM 746 C CA . ARG A 1 96 ? -41.951 39.527 5.797 1.00 48.81 96 ARG A CA 1
ATOM 747 C C . ARG A 1 96 ? -43.112 39.658 4.817 1.00 48.81 96 ARG A C 1
ATOM 749 O O . ARG A 1 96 ? -42.937 39.475 3.622 1.00 48.81 96 ARG A O 1
ATOM 756 N N . ARG A 1 97 ? -44.303 39.916 5.354 1.00 45.00 97 ARG A N 1
ATOM 757 C CA . ARG A 1 97 ? -45.421 40.615 4.697 1.00 45.00 97 ARG A CA 1
ATOM 758 C C . ARG A 1 97 ? -46.517 40.811 5.745 1.00 45.00 97 ARG A C 1
ATOM 760 O O . ARG A 1 97 ? -47.341 39.927 5.903 1.00 45.00 97 ARG A O 1
ATOM 767 N N . MET A 1 98 ? -46.421 41.893 6.523 1.00 34.34 98 MET A N 1
ATOM 768 C CA . MET A 1 98 ? -47.528 42.804 6.874 1.00 34.34 98 MET A CA 1
ATOM 769 C C . MET A 1 98 ? -47.022 43.847 7.882 1.00 34.34 98 MET A C 1
ATOM 771 O O . MET A 1 98 ? -46.944 43.567 9.072 1.00 34.34 98 MET A O 1
ATOM 775 N N . ARG A 1 99 ? -46.618 45.022 7.386 1.00 36.31 99 ARG A N 1
ATOM 776 C CA . ARG A 1 99 ? -46.827 46.324 8.043 1.00 36.31 99 ARG A CA 1
ATOM 777 C C . ARG A 1 99 ? -46.547 47.422 7.014 1.00 36.31 99 ARG A C 1
ATOM 779 O O . ARG A 1 99 ? -45.447 47.952 6.917 1.00 36.31 99 ARG A O 1
ATOM 786 N N . VAL A 1 100 ? -47.532 47.623 6.149 1.00 40.44 100 VAL A N 1
ATOM 787 C CA . VAL A 1 100 ? -47.807 48.911 5.513 1.00 40.44 100 VAL A CA 1
ATOM 788 C C . VAL A 1 100 ? -49.134 49.338 6.126 1.00 40.44 100 VAL A C 1
ATOM 790 O O . VAL A 1 100 ? -50.017 48.485 6.262 1.00 40.44 100 VAL A O 1
ATOM 793 N N . LEU A 1 101 ? -49.202 50.625 6.464 1.00 40.28 101 LEU A N 1
ATOM 794 C CA . LEU A 1 101 ? -50.110 51.318 7.384 1.00 40.28 101 LEU A CA 1
ATOM 795 C C . LEU A 1 101 ? -49.585 51.328 8.827 1.00 40.28 101 LEU A C 1
ATOM 797 O O . LEU A 1 101 ? -49.632 50.288 9.524 1.00 40.28 101 LEU A O 1
#

Secondary structure (DSSP, 8-state):
-PPP--------HHHHHHHHHHHHHTT--HHHHHHHHHHHHHHHHHHHHHHHHHHHHHHHHHHHHHHTT----HHHHHHHHHS-------SS--S-S----

Foldseek 3Di:
DDPDDDDDDDDDPVVVVVLVVVCVVVVHPSVVVVVVVVVVVVVVVVVVVVVVVVVVVVVVVVVVCVVVVNDDDPVRVVVVVPPPPPPPPDPDDDDPDDDDD

Radius of gyration: 28.78 Å; chains: 1; bounding box: 68×63×51 Å

Sequence (101 aa):
MSKEAMVTMKPEPELRDAFMAEAEASHRPASQVVRELMREFIERQRHARECDTFLRAKVDTARAQIASGQYAGDAGVEARFAAPSRCTAGQSRRRRRMRVL